Protein AF-A0A9X3YGI5-F1 (afdb_monomer)

Sequence (153 aa):
VKRVSVLDSQVTLQPFDQAPVTVTYVGLSLHTGISQQRLDARLTLPDGQPLAVSLRSRIRASQWQDAEVDAYLSLPQSDWAKWIPARWTQEWKLTQLKAGGEFWLSWAKGTVQSAAVRLNSPQVKGSYADRQPVHLENLALTAYLQRGDTGLK

Nearest PDB structures (foldseek):
  4alo-assembly1_B  TM=3.913E-01  e=5.705E+00  Homarus americanus
  3wir-assembly2_D  TM=2.806E-01  e=2.194E+00  Caldicellulosiruptor saccharolyticus DSM 8903
  7pge-assembly1_B  TM=1.726E-01  e=2.087E+00  Escherichia coli

Solvent-accessible surface area (backbone atoms only — not comparable to full-atom values): 7995 Å² total; per-residue (Å²): 121,51,74,51,74,48,65,80,31,72,49,75,48,70,53,89,99,50,77,71,45,55,37,36,58,32,29,40,39,40,38,42,50,96,38,40,40,36,42,39,38,35,33,25,43,81,87,69,44,61,36,40,38,40,37,39,35,40,47,40,88,94,47,52,66,63,27,32,37,41,40,40,39,42,44,41,79,39,68,48,34,86,73,54,56,62,83,80,45,63,58,42,48,56,79,37,31,34,32,24,33,40,38,40,38,33,33,37,80,73,39,77,40,31,38,37,39,39,40,41,22,64,37,38,32,33,22,55,68,92,48,77,68,47,78,47,65,68,46,72,48,76,50,70,39,38,55,51,100,92,44,81,80

Structure (mmCIF, N/CA/C/O backbone):
data_AF-A0A9X3YGI5-F1
#
_entry.id   AF-A0A9X3YGI5-F1
#
loop_
_atom_site.group_PDB
_atom_site.id
_atom_site.type_symbol
_atom_site.label_atom_id
_atom_site.label_alt_id
_atom_site.label_comp_id
_atom_site.label_asym_id
_atom_site.label_entity_id
_atom_site.label_seq_id
_atom_site.pdbx_PDB_ins_code
_atom_site.Cartn_x
_atom_site.Cartn_y
_atom_site.Cartn_z
_atom_site.occupancy
_atom_site.B_iso_or_equiv
_atom_site.auth_seq_id
_atom_site.auth_comp_id
_atom_site.auth_asym_id
_atom_site.auth_atom_id
_atom_site.pdbx_PDB_model_num
ATOM 1 N N . VAL A 1 1 ? 19.672 13.780 -13.819 1.00 72.50 1 VAL A N 1
ATOM 2 C CA . VAL A 1 1 ? 18.625 13.217 -12.930 1.00 72.50 1 VAL A CA 1
ATOM 3 C C . VAL A 1 1 ? 17.683 14.348 -12.577 1.00 72.50 1 VAL A C 1
ATOM 5 O O . VAL A 1 1 ? 18.176 15.397 -12.185 1.00 72.50 1 VAL A O 1
ATOM 8 N N . LYS A 1 2 ? 16.375 14.186 -12.782 1.00 91.81 2 LYS A N 1
ATOM 9 C CA . LYS A 1 2 ? 15.371 15.173 -12.355 1.00 91.81 2 LYS A CA 1
ATOM 10 C C . LYS A 1 2 ? 14.704 14.666 -11.080 1.00 91.81 2 LYS A C 1
ATOM 12 O O . LYS A 1 2 ? 14.548 13.456 -10.913 1.00 91.81 2 LYS A O 1
ATOM 17 N N . ARG A 1 3 ? 14.352 15.577 -10.178 1.00 94.50 3 ARG A N 1
ATOM 18 C CA . ARG A 1 3 ? 13.649 15.268 -8.933 1.00 94.50 3 ARG A CA 1
ATOM 19 C C . ARG A 1 3 ? 12.477 16.220 -8.785 1.00 94.50 3 ARG A C 1
ATOM 21 O O . ARG A 1 3 ? 12.649 17.419 -8.977 1.00 94.50 3 ARG A O 1
ATOM 28 N N . VAL A 1 4 ? 11.330 15.678 -8.408 1.00 95.31 4 VAL A N 1
ATOM 29 C CA . VAL A 1 4 ? 10.164 16.448 -7.980 1.00 95.31 4 VAL A CA 1
ATOM 30 C C . VAL A 1 4 ? 9.735 15.909 -6.626 1.00 95.31 4 VAL A C 1
ATOM 32 O O . VAL A 1 4 ? 9.661 14.693 -6.444 1.00 95.31 4 VAL A O 1
ATOM 35 N N . SER A 1 5 ? 9.484 16.810 -5.682 1.00 94.25 5 SER A N 1
ATOM 36 C CA . SER A 1 5 ? 9.031 16.456 -4.343 1.00 94.25 5 SER A CA 1
ATOM 37 C C . SER A 1 5 ? 7.822 17.296 -3.956 1.00 94.25 5 SER A C 1
ATOM 39 O O . SER A 1 5 ? 7.811 18.503 -4.185 1.00 94.25 5 SER A O 1
ATOM 41 N N . VAL A 1 6 ? 6.846 16.652 -3.330 1.00 94.25 6 VAL A N 1
ATOM 42 C CA . VAL A 1 6 ? 5.723 17.269 -2.623 1.00 94.25 6 VAL A CA 1
ATOM 43 C C . VAL A 1 6 ? 5.871 16.852 -1.166 1.00 94.25 6 VAL A C 1
ATOM 45 O O . VAL A 1 6 ? 6.039 15.666 -0.903 1.00 94.25 6 VAL A O 1
ATOM 48 N N . LEU A 1 7 ? 5.909 17.802 -0.236 1.00 94.81 7 LEU A N 1
ATOM 49 C CA . LEU A 1 7 ? 6.208 17.557 1.178 1.00 94.81 7 LEU A CA 1
ATOM 50 C C . LEU A 1 7 ? 5.179 18.265 2.057 1.00 94.81 7 LEU A C 1
ATOM 52 O O . LEU A 1 7 ? 4.499 19.178 1.584 1.00 94.81 7 LEU A O 1
ATOM 56 N N . ASP A 1 8 ? 5.063 17.812 3.307 1.00 91.69 8 ASP A N 1
ATOM 57 C CA . ASP A 1 8 ? 4.228 18.411 4.360 1.00 91.69 8 ASP A CA 1
ATOM 58 C C . ASP A 1 8 ? 2.800 18.728 3.908 1.00 91.69 8 ASP A C 1
ATOM 60 O O . ASP A 1 8 ? 2.174 19.703 4.319 1.00 91.69 8 ASP A O 1
ATOM 64 N N . SER A 1 9 ? 2.290 17.884 3.015 1.00 92.88 9 SER A N 1
ATOM 65 C CA . SER A 1 9 ? 0.996 18.081 2.389 1.00 92.88 9 SER A CA 1
ATOM 66 C C . SER A 1 9 ? -0.097 17.374 3.178 1.00 92.88 9 SER A C 1
ATOM 68 O O . SER A 1 9 ? 0.134 16.389 3.885 1.00 92.88 9 SER A O 1
ATOM 70 N N . GLN A 1 10 ? -1.315 17.877 3.032 1.00 94.88 10 GLN A N 1
ATOM 71 C CA . GLN A 1 10 ? -2.516 17.287 3.598 1.00 94.88 10 GLN A CA 1
ATOM 72 C C . GLN A 1 10 ? -3.473 16.957 2.459 1.00 94.88 10 GLN A C 1
ATOM 74 O O . GLN A 1 10 ? -3.696 17.779 1.571 1.00 94.88 10 GLN A O 1
ATOM 79 N N . VAL A 1 11 ? -4.035 15.751 2.484 1.00 92.62 11 VAL A N 1
ATOM 80 C CA . VAL A 1 11 ? -5.006 15.300 1.486 1.00 92.62 11 VAL A CA 1
ATOM 81 C C . VAL A 1 11 ? -6.240 14.795 2.214 1.00 92.62 11 VAL A C 1
ATOM 83 O O . VAL A 1 11 ? -6.144 13.930 3.083 1.00 92.62 11 VAL A O 1
ATOM 86 N N . THR A 1 12 ? -7.405 15.320 1.848 1.00 92.88 12 THR A N 1
ATOM 87 C CA . THR A 1 12 ? -8.695 14.822 2.330 1.00 92.88 12 THR A CA 1
ATOM 88 C C . THR A 1 12 ? -9.363 14.036 1.215 1.00 92.88 12 THR A C 1
ATOM 90 O O . THR A 1 1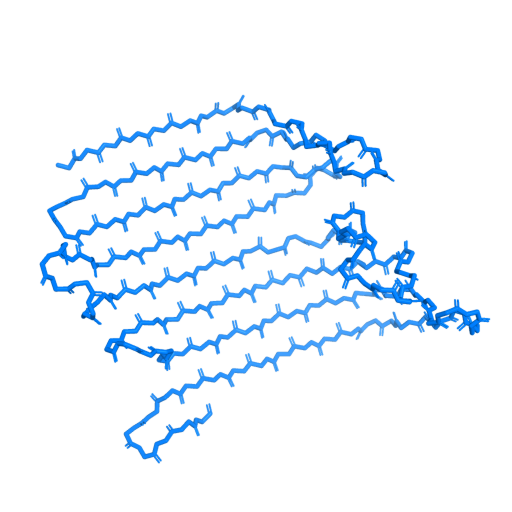2 ? -9.639 14.560 0.138 1.00 92.88 12 THR A O 1
ATOM 93 N N . LEU A 1 13 ? -9.599 12.758 1.478 1.00 87.81 13 LEU A N 1
ATOM 94 C CA . LEU A 1 13 ? -10.329 11.853 0.608 1.00 87.81 13 LEU A CA 1
ATOM 95 C C . LEU A 1 13 ? -11.785 11.833 1.065 1.00 87.81 13 LEU A C 1
ATOM 97 O O . LEU A 1 13 ? -12.052 11.637 2.247 1.00 87.81 13 LEU A O 1
ATOM 101 N N . GLN A 1 14 ? -12.726 12.011 0.141 1.00 88.69 14 GLN A N 1
ATOM 102 C CA . GLN A 1 14 ? -14.158 11.885 0.412 1.00 88.69 14 GLN A CA 1
ATOM 103 C C . GLN A 1 14 ? -14.713 10.716 -0.408 1.00 88.69 14 GLN A C 1
ATOM 105 O O . GLN A 1 14 ? -15.099 10.904 -1.564 1.00 88.69 14 GLN A O 1
ATOM 110 N N . PRO A 1 15 ? -14.703 9.488 0.138 1.00 81.19 15 PRO A N 1
ATOM 111 C CA . PRO A 1 15 ? -15.297 8.355 -0.547 1.00 81.19 15 PRO A CA 1
ATOM 112 C C . PRO A 1 15 ? -16.819 8.522 -0.624 1.00 81.19 15 PRO A C 1
ATOM 114 O O . PRO A 1 15 ? -17.445 9.102 0.263 1.00 81.19 15 PRO A O 1
ATOM 117 N N . PHE A 1 16 ? -17.417 7.995 -1.692 1.00 80.56 16 PHE A N 1
ATOM 118 C CA . PHE A 1 16 ? -18.869 7.993 -1.861 1.00 80.56 16 PHE A CA 1
ATOM 119 C C . PHE A 1 16 ? -19.549 7.267 -0.682 1.00 80.56 16 PHE A C 1
ATOM 121 O O . PHE A 1 16 ? -19.096 6.188 -0.286 1.00 80.56 16 PHE A O 1
ATOM 128 N N . ASP A 1 17 ? -20.599 7.880 -0.125 1.00 80.75 17 ASP A N 1
ATOM 129 C CA . ASP A 1 17 ? -21.355 7.430 1.058 1.00 80.75 17 ASP A CA 1
ATOM 130 C C . ASP A 1 17 ? -20.525 7.176 2.333 1.00 80.75 17 ASP A C 1
ATOM 132 O O . ASP A 1 17 ? -20.905 6.373 3.187 1.00 80.75 17 ASP A O 1
ATOM 136 N N . GLN A 1 18 ? -19.383 7.851 2.500 1.00 78.69 18 GLN A N 1
ATOM 137 C CA . GLN A 1 18 ? -18.531 7.710 3.687 1.00 78.69 18 GLN A CA 1
ATOM 138 C C . GLN A 1 18 ? -18.043 9.058 4.220 1.00 78.69 18 GLN A C 1
ATOM 140 O O . GLN A 1 18 ? -18.014 10.069 3.516 1.00 78.69 18 GLN A O 1
ATOM 145 N N . ALA A 1 19 ? -17.647 9.065 5.494 1.00 84.44 19 ALA A N 1
ATOM 146 C CA . ALA A 1 19 ? -17.048 10.235 6.119 1.00 84.44 19 ALA A CA 1
ATOM 147 C C . ALA A 1 19 ? -15.716 10.599 5.430 1.00 84.44 19 ALA A C 1
ATOM 149 O O . ALA A 1 19 ? -14.947 9.697 5.081 1.00 84.44 19 ALA A O 1
ATOM 150 N N . PRO A 1 20 ? -15.407 11.899 5.262 1.00 89.12 20 PRO A N 1
ATOM 151 C CA . PRO A 1 20 ? -14.108 12.322 4.765 1.00 89.12 20 PRO A CA 1
ATOM 152 C C . PRO A 1 20 ? -12.972 11.818 5.659 1.00 89.12 20 PRO A C 1
ATOM 154 O O . PRO A 1 20 ? -13.064 11.862 6.888 1.00 89.12 20 PRO A O 1
ATOM 157 N N . VAL A 1 21 ? -11.879 11.388 5.037 1.00 88.69 21 VAL A N 1
ATOM 158 C CA . VAL A 1 21 ? -10.674 10.918 5.717 1.00 88.69 21 VAL A CA 1
ATOM 159 C C . VAL A 1 21 ? -9.504 11.806 5.323 1.00 88.69 21 VAL A C 1
ATOM 161 O O . VAL A 1 21 ? -9.199 11.962 4.143 1.00 88.69 21 VAL A O 1
ATOM 164 N N . THR A 1 22 ? -8.837 12.385 6.316 1.00 91.94 22 THR A N 1
ATOM 165 C CA . THR A 1 22 ? -7.683 13.264 6.106 1.00 91.94 22 THR A CA 1
ATOM 166 C C . THR A 1 22 ? -6.391 12.526 6.421 1.00 91.94 22 THR A C 1
ATOM 168 O O . THR A 1 22 ? -6.201 12.072 7.545 1.00 91.94 22 THR A O 1
ATOM 171 N N . VAL A 1 23 ? -5.483 12.461 5.449 1.00 92.06 23 VAL A N 1
ATOM 172 C CA . VAL A 1 23 ? -4.084 12.071 5.662 1.00 92.06 23 VAL A CA 1
ATOM 173 C C . VAL A 1 23 ? -3.212 13.314 5.758 1.00 92.06 23 VAL A C 1
ATOM 175 O O . VAL A 1 23 ? -3.403 14.286 5.020 1.00 92.06 23 VAL A O 1
ATOM 178 N N . THR A 1 24 ? -2.253 13.285 6.673 1.00 93.31 24 THR A N 1
ATOM 179 C CA . THR A 1 24 ? -1.334 14.397 6.942 1.00 93.31 24 THR A CA 1
ATOM 180 C C . THR A 1 24 ? 0.103 13.976 6.677 1.00 93.31 24 THR A C 1
ATOM 182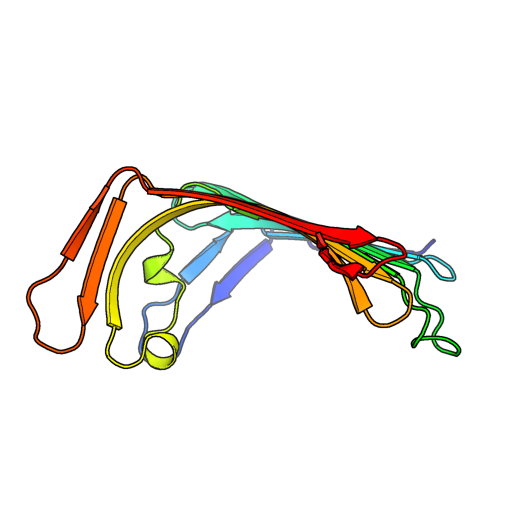 O O . THR A 1 24 ? 0.387 12.795 6.462 1.00 93.31 24 THR A O 1
ATOM 185 N N . TYR A 1 25 ? 1.014 14.952 6.657 1.00 93.19 25 TYR A N 1
ATOM 186 C CA . TYR A 1 25 ? 2.441 14.726 6.411 1.00 93.19 25 TYR A CA 1
ATOM 187 C C . TYR A 1 25 ? 2.699 13.907 5.139 1.00 93.19 25 TYR A C 1
ATOM 189 O O . TYR A 1 25 ? 3.600 13.069 5.084 1.00 93.19 25 TYR A O 1
ATOM 197 N N . VAL A 1 26 ? 1.877 14.139 4.110 1.00 93.56 26 VAL A N 1
ATOM 198 C CA . VAL A 1 26 ? 2.014 13.480 2.817 1.00 93.56 26 VAL A CA 1
ATOM 199 C C . 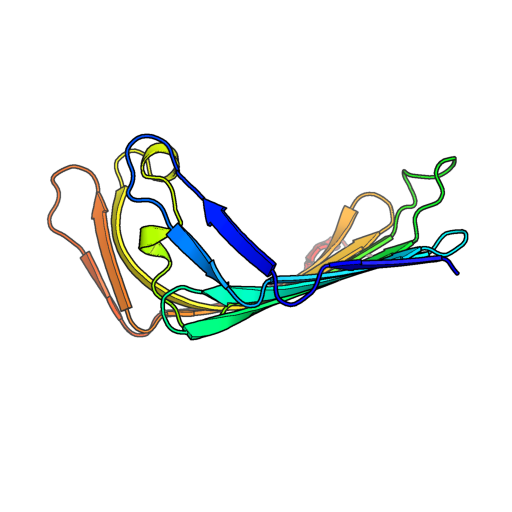VAL A 1 26 ? 3.290 13.998 2.169 1.00 93.56 26 VAL A C 1
ATOM 201 O O . VAL A 1 26 ? 3.404 15.170 1.808 1.00 93.56 26 VAL A O 1
ATOM 204 N N . GLY A 1 27 ? 4.255 13.098 2.038 1.00 95.75 27 GLY A N 1
ATOM 205 C CA . GLY A 1 27 ? 5.511 13.299 1.344 1.00 95.75 27 GLY A CA 1
ATOM 206 C C . GLY A 1 27 ? 5.603 12.354 0.155 1.00 95.75 27 GLY A C 1
ATOM 207 O O . GLY A 1 27 ? 5.520 11.141 0.322 1.00 95.75 27 GLY A O 1
ATOM 208 N N . LEU A 1 28 ? 5.817 12.892 -1.040 1.00 96.25 28 LEU A N 1
ATOM 209 C CA . LEU A 1 28 ? 6.041 12.141 -2.270 1.00 96.25 28 LEU A CA 1
ATOM 210 C C . LEU A 1 28 ? 7.300 12.676 -2.948 1.00 96.25 28 LEU A C 1
ATOM 212 O O . LEU A 1 28 ? 7.407 13.868 -3.218 1.00 96.25 28 LEU A O 1
ATOM 216 N N . SER A 1 29 ? 8.268 11.809 -3.226 1.00 97.00 29 SER A N 1
ATOM 217 C CA . SER A 1 29 ? 9.483 12.142 -3.976 1.00 97.00 29 SER A CA 1
ATOM 218 C C . SER A 1 29 ? 9.591 11.243 -5.199 1.00 97.00 29 SER A C 1
ATOM 220 O O . SER A 1 29 ? 9.691 10.026 -5.065 1.00 97.00 29 SER A O 1
ATOM 222 N N . LEU A 1 30 ? 9.618 11.848 -6.385 1.00 96.31 30 LEU A N 1
ATOM 223 C CA . LEU A 1 30 ? 9.870 11.170 -7.649 1.00 96.31 30 LEU A CA 1
ATOM 224 C C . LEU A 1 30 ? 11.248 11.571 -8.183 1.00 96.31 30 LEU A C 1
ATOM 226 O O . LEU A 1 30 ? 11.520 12.745 -8.440 1.00 96.31 30 LEU A O 1
ATOM 230 N N . HIS A 1 31 ? 12.111 10.583 -8.378 1.00 95.88 31 HIS A N 1
ATOM 231 C CA . HIS A 1 31 ? 13.413 10.725 -9.016 1.00 95.88 31 HIS A CA 1
ATOM 232 C C . HIS A 1 31 ? 13.387 10.041 -10.376 1.00 95.88 31 HIS A C 1
ATOM 234 O O . HIS A 1 31 ? 13.124 8.843 -10.455 1.00 95.88 31 HIS A O 1
ATOM 240 N N . THR A 1 32 ? 13.711 10.785 -11.432 1.00 92.56 32 THR A N 1
ATOM 241 C CA . THR A 1 32 ? 13.682 10.292 -12.811 1.00 92.56 32 THR A CA 1
ATOM 242 C C . THR A 1 32 ? 15.076 10.394 -13.447 1.00 92.56 32 THR A C 1
ATOM 244 O O . THR A 1 32 ? 15.655 11.485 -13.567 1.00 92.56 32 THR A O 1
ATOM 247 N N . GLY A 1 33 ? 15.634 9.260 -13.856 1.00 90.00 33 GLY A N 1
ATOM 248 C CA . GLY A 1 33 ? 16.829 9.126 -14.690 1.00 90.00 33 GLY A CA 1
ATOM 249 C C . GLY A 1 33 ? 16.477 8.786 -16.143 1.00 90.00 33 GLY A C 1
ATOM 250 O O . GLY A 1 33 ? 15.320 8.860 -16.537 1.00 90.00 33 GLY A O 1
ATOM 251 N N . ILE A 1 34 ? 17.476 8.400 -16.945 1.00 86.62 34 ILE A N 1
ATOM 252 C CA . ILE A 1 34 ? 17.283 8.041 -18.369 1.00 86.62 34 ILE A CA 1
ATOM 253 C C . ILE A 1 34 ? 16.360 6.822 -18.525 1.00 86.62 34 ILE A C 1
ATOM 255 O O . ILE A 1 34 ? 15.523 6.784 -19.417 1.00 86.62 34 ILE A O 1
ATOM 259 N N . SER A 1 35 ? 16.514 5.827 -17.655 1.00 89.12 35 SER A N 1
ATOM 260 C CA . SER A 1 35 ? 15.716 4.595 -17.665 1.00 89.12 35 SER A CA 1
ATOM 261 C C . SER A 1 35 ? 15.265 4.166 -16.275 1.00 89.12 35 SER A C 1
AT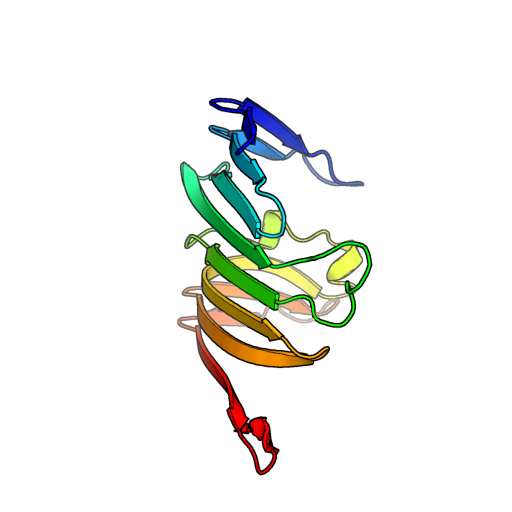OM 263 O O . SER A 1 35 ? 14.582 3.163 -16.147 1.00 89.12 35 SER A O 1
ATOM 265 N N . GLN A 1 36 ? 15.667 4.885 -15.227 1.00 93.50 36 GLN A N 1
ATOM 266 C CA . GLN A 1 36 ? 15.393 4.522 -13.841 1.00 93.50 36 GLN A CA 1
ATOM 267 C C . GLN A 1 36 ? 14.439 5.534 -13.227 1.00 93.50 36 GLN A C 1
ATOM 269 O O . GLN A 1 36 ? 14.644 6.737 -13.372 1.00 93.50 36 GLN A O 1
ATOM 274 N N . GLN A 1 37 ? 13.430 5.047 -12.523 1.00 94.75 37 GLN A N 1
ATOM 275 C CA . GLN A 1 37 ? 12.488 5.863 -11.775 1.00 94.75 37 GLN A CA 1
ATOM 276 C C . GLN A 1 37 ? 12.479 5.374 -10.328 1.00 94.75 37 GLN A C 1
ATOM 278 O O . GLN A 1 37 ? 12.526 4.170 -10.068 1.00 94.75 37 GLN A O 1
ATOM 283 N N . ARG A 1 38 ? 12.397 6.296 -9.375 1.00 96.62 38 ARG A N 1
ATOM 284 C CA . ARG A 1 38 ? 12.156 5.968 -7.972 1.00 96.62 38 ARG A CA 1
ATOM 285 C C . ARG A 1 38 ? 11.076 6.876 -7.427 1.00 96.62 38 ARG A C 1
ATOM 287 O O . ARG A 1 38 ? 11.247 8.090 -7.439 1.00 96.62 38 ARG A O 1
ATOM 294 N N . LEU A 1 39 ? 10.005 6.271 -6.942 1.00 97.50 39 LEU A N 1
ATOM 295 C CA . LEU A 1 39 ? 8.922 6.937 -6.248 1.00 97.50 39 LEU A CA 1
ATOM 296 C C . LEU A 1 39 ? 8.949 6.488 -4.790 1.00 97.50 39 LEU A C 1
ATOM 298 O O . LEU A 1 39 ? 8.806 5.304 -4.502 1.00 97.50 39 LEU A O 1
ATOM 302 N N . ASP A 1 40 ? 9.133 7.432 -3.882 1.00 97.88 40 ASP A N 1
ATOM 303 C CA . ASP A 1 40 ? 8.961 7.210 -2.451 1.00 97.88 40 ASP A CA 1
ATOM 304 C C . ASP A 1 40 ? 7.756 8.015 -1.984 1.00 97.88 40 ASP A C 1
ATOM 306 O O . ASP A 1 40 ? 7.680 9.214 -2.258 1.00 97.88 40 ASP A O 1
ATOM 310 N N . ALA A 1 41 ? 6.836 7.369 -1.275 1.00 97.50 41 ALA A N 1
ATOM 311 C CA . ALA A 1 41 ? 5.711 8.032 -0.635 1.00 97.50 41 ALA A CA 1
ATOM 312 C C . ALA A 1 41 ? 5.675 7.690 0.854 1.00 97.50 41 ALA A C 1
ATOM 314 O O . ALA A 1 41 ? 5.918 6.551 1.256 1.00 97.50 41 ALA A O 1
ATOM 315 N N . ARG A 1 42 ? 5.381 8.686 1.680 1.00 96.75 42 ARG A N 1
ATOM 316 C CA . ARG A 1 42 ? 5.132 8.543 3.110 1.00 96.75 42 ARG A CA 1
ATOM 317 C C . ARG A 1 42 ? 3.944 9.404 3.476 1.00 96.75 42 ARG A C 1
ATOM 319 O O . ARG A 1 42 ? 3.790 10.494 2.936 1.00 96.75 42 ARG A O 1
ATOM 326 N N . LEU A 1 43 ? 3.105 8.908 4.363 1.00 95.50 43 LEU A N 1
ATOM 327 C CA . LEU A 1 43 ? 1.970 9.655 4.881 1.00 95.50 43 LEU A CA 1
ATOM 328 C C . LEU A 1 43 ? 1.664 9.199 6.297 1.00 95.50 43 LEU A C 1
ATOM 330 O O . LEU A 1 43 ? 2.029 8.089 6.688 1.00 95.50 43 LEU A O 1
ATOM 334 N N . THR A 1 44 ? 0.959 10.043 7.032 1.00 95.00 44 THR A N 1
ATOM 335 C CA . THR A 1 44 ? 0.430 9.724 8.350 1.00 95.00 44 THR A CA 1
ATOM 336 C C . THR A 1 44 ? -1.078 9.538 8.246 1.00 95.00 44 THR A C 1
ATOM 338 O O . THR A 1 44 ? -1.801 10.389 7.718 1.00 95.00 44 THR A O 1
ATOM 341 N N . LEU A 1 45 ? -1.549 8.391 8.727 1.00 93.69 45 LEU A N 1
ATOM 342 C CA . LEU A 1 45 ? -2.967 8.062 8.821 1.00 93.69 45 LEU A CA 1
ATOM 343 C C . LEU A 1 45 ? -3.639 8.908 9.936 1.00 93.69 45 LEU A C 1
ATOM 345 O O . LEU A 1 45 ? -2.944 9.441 10.801 1.00 93.69 45 LEU A O 1
ATOM 349 N N . PRO A 1 46 ? -4.981 9.036 9.977 1.00 90.75 46 PRO A N 1
ATOM 350 C CA . PRO A 1 46 ? -5.701 9.805 10.995 1.00 90.75 46 PRO A CA 1
ATOM 351 C C . PRO A 1 46 ? -5.465 9.326 12.430 1.00 90.75 46 PRO A C 1
ATOM 353 O O . PRO A 1 46 ? -5.700 10.078 13.369 1.00 90.75 46 PRO A O 1
ATOM 356 N N . ASP A 1 47 ? -5.032 8.077 12.612 1.00 92.00 47 ASP A N 1
ATOM 357 C CA . ASP A 1 47 ? -4.646 7.514 13.909 1.00 92.00 47 ASP A CA 1
ATOM 358 C C . ASP A 1 47 ? -3.193 7.848 14.307 1.00 92.00 47 ASP A C 1
ATOM 360 O O . ASP A 1 47 ? -2.715 7.384 15.340 1.00 92.00 47 ASP A O 1
ATOM 364 N N . GLY A 1 48 ? -2.493 8.657 13.506 1.00 93.06 48 GLY A N 1
ATOM 365 C CA . GLY A 1 48 ? -1.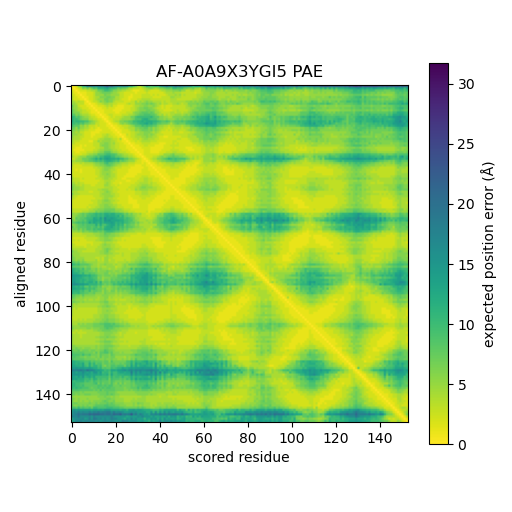114 9.083 13.734 1.00 93.06 48 GLY A CA 1
ATOM 366 C C . GLY A 1 48 ? -0.060 8.091 13.244 1.00 93.06 48 GLY A C 1
ATOM 367 O O . GLY A 1 48 ? 1.133 8.363 13.380 1.00 93.06 48 GLY A O 1
ATOM 368 N N . GLN A 1 49 ? -0.463 6.957 12.668 1.00 94.94 49 GLN A N 1
ATOM 369 C CA . GLN A 1 49 ? 0.473 5.917 12.263 1.00 94.94 49 GLN A CA 1
ATOM 370 C C . GLN A 1 49 ? 1.091 6.182 10.877 1.00 94.94 49 GLN A C 1
ATOM 372 O O . GLN A 1 49 ? 0.385 6.614 9.958 1.00 94.94 49 GLN A O 1
ATOM 377 N N . PRO A 1 50 ? 2.394 5.900 10.684 1.00 95.31 50 PRO A N 1
ATOM 378 C CA . PRO A 1 50 ? 3.071 6.144 9.417 1.00 95.31 50 PRO A CA 1
ATOM 379 C C . PRO A 1 50 ? 2.865 4.995 8.423 1.00 95.31 50 PRO A C 1
ATOM 381 O O . PRO A 1 50 ? 3.099 3.831 8.739 1.00 95.31 50 PRO A O 1
ATOM 384 N N . LEU A 1 51 ? 2.518 5.336 7.186 1.00 96.06 51 LEU A N 1
ATOM 385 C CA . LEU A 1 51 ? 2.513 4.442 6.028 1.00 96.06 51 LEU A CA 1
ATOM 386 C C . LEU A 1 51 ? 3.659 4.830 5.098 1.00 96.06 51 LEU A C 1
ATOM 388 O O . LEU A 1 51 ? 3.875 6.017 4.835 1.00 96.06 51 LEU A O 1
ATOM 392 N N . ALA A 1 52 ? 4.381 3.840 4.569 1.00 97.94 52 ALA A N 1
ATOM 393 C CA . ALA A 1 52 ? 5.452 4.079 3.606 1.00 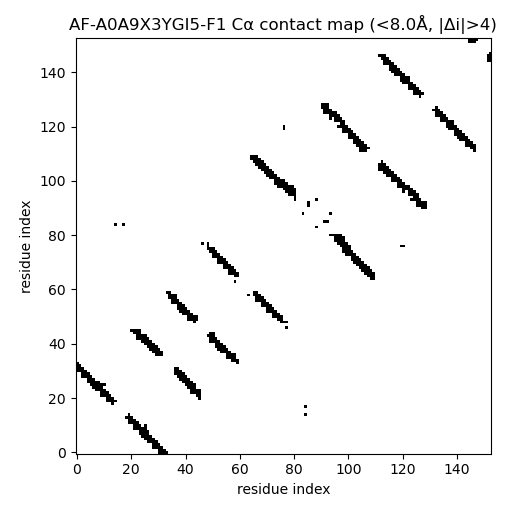97.94 52 ALA A CA 1
ATOM 394 C C . ALA A 1 52 ? 5.353 3.175 2.373 1.00 97.94 52 ALA A C 1
ATOM 396 O O . ALA A 1 52 ? 5.108 1.977 2.478 1.00 97.94 52 ALA A O 1
ATOM 397 N N . VAL A 1 53 ? 5.624 3.756 1.207 1.00 98.12 53 VAL A N 1
ATOM 398 C CA . VAL A 1 53 ? 5.727 3.078 -0.087 1.00 98.12 53 VAL A CA 1
ATOM 399 C C . VAL A 1 53 ? 7.074 3.429 -0.705 1.00 98.12 53 VAL A C 1
ATOM 401 O O . VAL A 1 53 ? 7.485 4.591 -0.706 1.00 98.12 53 VAL A O 1
ATOM 404 N N . SER A 1 54 ? 7.751 2.440 -1.278 1.00 98.25 54 SER A N 1
ATOM 405 C CA . SER A 1 54 ? 8.918 2.653 -2.129 1.00 98.25 54 SER A CA 1
ATOM 406 C C . SER A 1 54 ? 8.764 1.837 -3.400 1.00 98.25 54 SER A C 1
ATOM 408 O O . SER A 1 54 ? 8.590 0.626 -3.350 1.00 98.25 54 SER A O 1
ATOM 410 N N . LEU A 1 55 ? 8.842 2.505 -4.541 1.00 97.94 55 LEU A N 1
ATOM 411 C CA . LEU A 1 55 ? 8.772 1.900 -5.858 1.00 97.94 55 LEU A CA 1
ATOM 412 C C . LEU A 1 55 ? 10.040 2.276 -6.614 1.00 97.94 55 LEU A C 1
ATOM 414 O O . LEU A 1 55 ? 10.336 3.454 -6.820 1.00 97.94 55 LEU A O 1
ATOM 418 N N . ARG A 1 56 ? 10.805 1.277 -7.032 1.00 97.62 56 ARG A N 1
ATOM 419 C CA . ARG A 1 56 ? 11.934 1.437 -7.945 1.00 97.62 56 ARG A CA 1
ATOM 420 C C . ARG A 1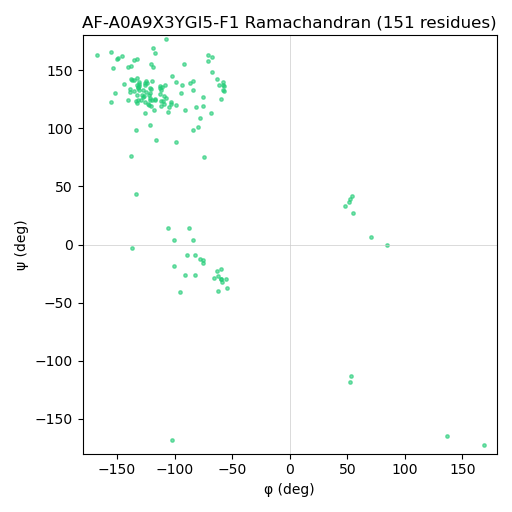 56 ? 11.548 0.778 -9.250 1.00 97.62 56 ARG A C 1
ATOM 422 O O . ARG A 1 56 ? 11.007 -0.318 -9.247 1.00 97.62 56 ARG A O 1
ATOM 429 N N . SER A 1 57 ? 11.824 1.432 -10.363 1.00 95.56 57 SER A N 1
ATOM 430 C CA . SER A 1 57 ? 11.623 0.806 -11.660 1.00 95.56 57 SER A CA 1
ATOM 431 C C . SER A 1 57 ? 12.732 1.146 -12.633 1.00 95.56 57 SER A C 1
ATOM 433 O O . SER A 1 57 ? 13.383 2.193 -12.540 1.00 95.56 57 SER A O 1
ATOM 435 N N . ARG A 1 58 ? 12.942 0.236 -13.577 1.00 95.12 58 ARG A N 1
ATOM 436 C CA . ARG A 1 58 ? 13.790 0.422 -14.742 1.00 95.12 58 ARG A CA 1
ATOM 437 C C . ARG A 1 58 ? 12.926 0.213 -15.977 1.00 95.12 58 ARG A C 1
ATOM 439 O O . ARG A 1 58 ? 12.585 -0.912 -16.315 1.00 95.12 58 ARG A O 1
ATOM 446 N N . ILE A 1 59 ? 12.543 1.308 -16.625 1.00 91.06 59 ILE A N 1
ATOM 447 C CA . ILE A 1 59 ? 11.615 1.316 -17.757 1.00 91.06 59 ILE A CA 1
ATOM 448 C C . ILE A 1 59 ? 12.208 2.182 -18.861 1.00 91.06 59 ILE A C 1
ATOM 450 O O . ILE A 1 59 ? 12.580 3.336 -18.639 1.00 91.06 59 ILE A O 1
ATOM 454 N N . ARG A 1 60 ? 12.279 1.630 -20.072 1.00 88.69 60 ARG A N 1
ATOM 455 C CA . ARG A 1 60 ? 12.562 2.384 -21.298 1.00 88.69 60 ARG A CA 1
ATOM 456 C C . ARG A 1 60 ? 11.278 2.435 -22.107 1.00 88.69 60 ARG A C 1
ATOM 458 O O . ARG A 1 60 ? 10.701 1.388 -22.369 1.00 88.69 60 ARG A O 1
ATOM 465 N N . ALA A 1 61 ? 10.841 3.622 -22.522 1.00 84.06 61 ALA A N 1
ATOM 466 C CA . ALA A 1 61 ? 9.563 3.783 -23.223 1.00 84.06 61 ALA A CA 1
ATOM 467 C C . ALA A 1 61 ? 9.441 2.886 -24.474 1.00 84.06 61 ALA A C 1
ATOM 469 O O . ALA A 1 61 ? 8.386 2.313 -24.720 1.00 84.06 61 ALA A O 1
ATOM 470 N N . SER A 1 62 ? 10.537 2.704 -25.220 1.00 87.50 62 SER A N 1
ATOM 471 C CA . SER A 1 62 ? 10.594 1.836 -26.404 1.00 87.50 62 SER A CA 1
ATOM 472 C C . SER A 1 62 ? 10.634 0.331 -26.100 1.00 87.50 62 SER A C 1
ATOM 474 O O . SER A 1 62 ? 10.396 -0.464 -27.000 1.00 87.50 62 SER A O 1
ATOM 476 N N . GLN A 1 63 ? 10.936 -0.067 -24.861 1.00 88.50 63 GLN A N 1
ATOM 477 C CA . GLN A 1 63 ? 11.087 -1.459 -24.409 1.00 88.50 63 GLN A CA 1
ATOM 478 C C . GLN A 1 63 ? 10.333 -1.665 -23.088 1.00 88.50 63 GLN A C 1
ATOM 480 O O . GLN A 1 63 ? 10.847 -2.243 -22.134 1.00 88.50 63 GLN A O 1
ATOM 485 N N . TRP A 1 64 ? 9.113 -1.132 -22.993 1.00 86.25 64 TRP A N 1
ATOM 486 C CA . TRP A 1 64 ? 8.334 -1.162 -21.750 1.00 86.25 64 TRP A CA 1
ATOM 487 C C . TRP A 1 64 ? 7.986 -2.590 -21.299 1.00 86.25 64 TRP A C 1
ATOM 489 O O . TRP A 1 64 ? 7.747 -2.815 -20.119 1.00 86.25 64 TRP A O 1
ATOM 499 N N . GLN A 1 65 ? 7.985 -3.554 -22.222 1.00 86.81 65 GLN A N 1
ATOM 500 C CA . GLN A 1 65 ? 7.754 -4.975 -21.942 1.00 86.81 65 GLN A CA 1
ATOM 501 C C . GLN A 1 65 ? 8.878 -5.585 -21.087 1.00 86.81 65 GLN A C 1
ATOM 503 O O . GLN A 1 65 ? 8.624 -6.474 -20.274 1.00 86.81 65 GLN A O 1
ATOM 508 N N . ASP A 1 66 ? 10.092 -5.042 -21.207 1.00 89.81 66 ASP A N 1
ATOM 509 C CA . ASP A 1 66 ? 11.268 -5.424 -20.418 1.00 89.81 66 ASP A CA 1
ATOM 510 C C . ASP A 1 66 ? 11.361 -4.636 -19.102 1.00 89.81 66 ASP A C 1
ATOM 512 O O . ASP A 1 66 ? 12.411 -4.608 -18.459 1.00 89.81 66 ASP A O 1
ATOM 516 N N . ALA A 1 67 ? 10.280 -3.955 -18.704 1.00 92.94 67 ALA A N 1
ATOM 517 C CA . ALA A 1 67 ? 10.239 -3.187 -17.472 1.00 92.94 67 ALA A CA 1
ATOM 518 C C . ALA A 1 67 ? 10.541 -4.063 -16.254 1.00 92.94 67 ALA A C 1
ATOM 520 O O . ALA A 1 67 ? 10.007 -5.164 -16.086 1.00 92.94 67 ALA A O 1
ATOM 521 N N . GLU A 1 68 ? 11.356 -3.504 -15.369 1.00 96.69 68 GLU A N 1
ATOM 522 C CA . GLU A 1 68 ? 11.629 -4.060 -14.053 1.00 96.69 68 GLU A CA 1
ATOM 523 C C . GLU A 1 68 ? 11.039 -3.133 -12.999 1.00 96.69 68 GLU A C 1
ATOM 525 O O . GLU A 1 68 ? 11.165 -1.907 -13.102 1.00 96.69 68 GLU A O 1
ATOM 530 N N . VAL A 1 69 ? 10.393 -3.707 -11.993 1.00 97.19 69 VAL A N 1
ATOM 531 C CA . VAL A 1 69 ? 9.757 -2.979 -10.901 1.00 97.19 69 VAL A CA 1
ATOM 532 C C . VAL A 1 69 ? 9.998 -3.724 -9.598 1.00 97.19 69 VAL A C 1
ATOM 534 O O . VAL A 1 69 ? 9.597 -4.875 -9.464 1.00 97.19 69 VAL A O 1
ATOM 537 N N . ASP A 1 70 ? 10.575 -3.033 -8.622 1.00 98.19 70 ASP A N 1
ATOM 538 C CA . ASP A 1 70 ? 10.630 -3.472 -7.234 1.00 98.19 70 ASP A CA 1
ATOM 539 C C . ASP A 1 70 ? 9.755 -2.544 -6.392 1.00 98.19 70 ASP A C 1
ATOM 541 O O . ASP A 1 70 ? 9.948 -1.323 -6.383 1.00 98.19 70 ASP A O 1
ATOM 545 N N . ALA A 1 71 ? 8.793 -3.115 -5.676 1.00 98.44 71 ALA A N 1
ATOM 546 C CA . ALA A 1 71 ? 7.895 -2.389 -4.793 1.00 98.44 71 ALA A CA 1
ATOM 547 C C . ALA A 1 71 ? 8.031 -2.886 -3.354 1.00 98.44 71 ALA A C 1
ATOM 549 O O . ALA A 1 71 ? 8.141 -4.084 -3.095 1.00 98.44 71 ALA A O 1
ATOM 550 N N . TYR A 1 72 ? 7.983 -1.944 -2.422 1.00 98.50 72 TYR A N 1
ATOM 551 C CA . TYR A 1 72 ? 7.894 -2.182 -0.993 1.00 98.50 72 TYR A CA 1
ATOM 552 C C . TYR A 1 72 ? 6.782 -1.321 -0.405 1.00 98.50 72 TYR A C 1
ATOM 554 O O . TYR A 1 72 ? 6.669 -0.134 -0.724 1.00 98.50 72 TYR A O 1
ATOM 562 N N . LEU A 1 73 ? 5.986 -1.917 0.472 1.00 98.25 73 LEU A N 1
ATOM 563 C CA . LEU A 1 73 ? 4.909 -1.264 1.197 1.00 98.25 73 LEU A CA 1
ATOM 564 C C . LEU A 1 73 ? 4.996 -1.666 2.669 1.00 98.25 73 LEU A C 1
ATOM 566 O O . LEU A 1 73 ? 4.963 -2.850 2.995 1.00 98.25 73 LEU A O 1
ATOM 570 N N . SER A 1 74 ? 5.088 -0.666 3.541 1.00 97.94 74 SER A N 1
ATOM 571 C CA . SER A 1 74 ? 5.011 -0.809 4.991 1.00 97.94 74 SER A CA 1
ATOM 572 C C . SER A 1 74 ? 3.653 -0.300 5.458 1.00 97.94 74 SER A C 1
ATOM 574 O O . SER A 1 74 ? 3.332 0.886 5.310 1.00 97.94 74 SER A O 1
ATOM 576 N N . LEU A 1 75 ? 2.846 -1.222 5.974 1.00 96.12 75 LEU A N 1
ATOM 577 C CA . LEU A 1 75 ? 1.523 -0.970 6.521 1.00 96.12 75 LEU A CA 1
ATOM 578 C C . LEU A 1 75 ? 1.626 -0.879 8.045 1.00 96.12 75 LEU A C 1
ATOM 580 O O . LEU A 1 75 ? 2.011 -1.864 8.685 1.00 96.12 75 LEU A O 1
ATOM 584 N N . PRO A 1 76 ? 1.256 0.254 8.655 1.00 95.94 76 PRO A N 1
ATOM 585 C CA . PRO A 1 76 ? 1.194 0.337 10.103 1.00 95.94 76 PRO A CA 1
ATOM 586 C C . PRO A 1 76 ? 0.076 -0.535 10.666 1.00 95.94 76 PRO A C 1
ATOM 588 O O . PRO A 1 76 ? -0.873 -0.887 9.964 1.00 95.94 76 PRO A O 1
ATOM 591 N N . GLN A 1 77 ? 0.172 -0.834 11.962 1.00 93.50 77 GLN A N 1
ATOM 592 C CA . GLN A 1 77 ? -0.869 -1.532 12.710 1.00 93.50 77 GLN A CA 1
ATOM 593 C C . GLN A 1 77 ? -2.053 -0.600 13.003 1.00 93.50 77 GLN A C 1
ATOM 595 O O . GLN A 1 77 ? -2.248 -0.132 14.125 1.00 93.50 77 GLN A O 1
ATOM 600 N N . SER A 1 78 ? -2.839 -0.349 11.965 1.00 94.88 78 SER A N 1
ATOM 601 C CA . SER A 1 78 ? -3.961 0.587 11.944 1.00 94.88 78 SER A CA 1
ATOM 602 C C . SER A 1 78 ? -5.279 -0.134 11.690 1.00 94.88 78 SER A C 1
ATOM 604 O O . SER A 1 78 ? -5.305 -1.297 11.287 1.00 94.88 78 SER A O 1
ATOM 606 N N . ASP A 1 79 ? -6.395 0.546 11.958 1.00 93.19 79 ASP A N 1
ATOM 607 C CA . ASP A 1 79 ? -7.723 0.020 11.635 1.00 93.19 79 ASP A CA 1
ATOM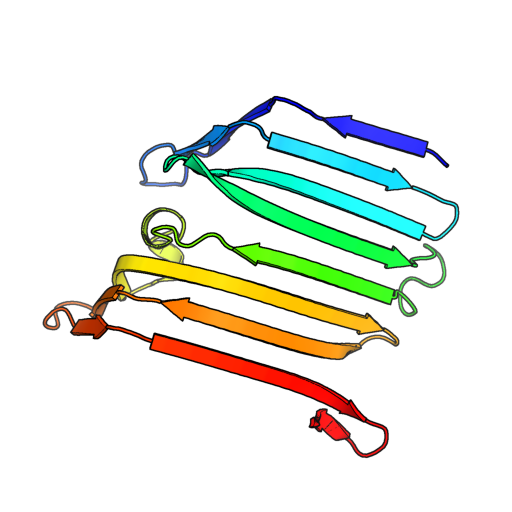 608 C C . ASP A 1 79 ? -8.083 0.313 10.172 1.00 93.19 79 ASP A C 1
ATOM 610 O O . ASP A 1 79 ? -8.520 1.411 9.817 1.00 93.19 79 ASP A O 1
ATOM 614 N N . TRP A 1 80 ? -7.892 -0.691 9.320 1.00 91.25 80 TRP A N 1
ATOM 615 C CA . TRP A 1 80 ? -8.085 -0.601 7.874 1.00 91.25 80 TRP A CA 1
ATOM 616 C C . TRP A 1 80 ? -9.546 -0.662 7.441 1.00 91.25 80 TRP A C 1
ATOM 618 O O . TRP A 1 80 ? -9.848 -0.308 6.304 1.00 91.25 80 TRP A O 1
ATOM 628 N N . ALA A 1 81 ? -10.471 -1.043 8.329 1.00 88.38 81 ALA A N 1
ATOM 629 C CA . ALA A 1 81 ? -11.889 -1.159 7.983 1.00 88.38 81 ALA A CA 1
ATOM 630 C C . ALA A 1 81 ? -12.470 0.173 7.476 1.00 88.38 81 ALA A C 1
ATOM 632 O O . ALA A 1 81 ? -13.306 0.185 6.581 1.00 88.38 81 ALA A O 1
ATOM 633 N N . LYS A 1 82 ? -11.961 1.301 7.989 1.00 82.50 82 LYS A N 1
ATOM 634 C CA . LYS A 1 82 ? -12.394 2.661 7.624 1.00 82.50 82 LYS A CA 1
ATOM 635 C C . LYS A 1 82 ? -11.893 3.132 6.257 1.00 82.50 82 LYS A C 1
ATOM 637 O O . LYS A 1 82 ? -12.351 4.155 5.762 1.00 82.50 82 LYS A O 1
ATOM 642 N N . TRP A 1 83 ? -10.927 2.424 5.681 1.00 83.69 83 TRP A N 1
ATOM 643 C CA . TRP A 1 83 ? -10.293 2.782 4.411 1.00 83.69 83 TRP A CA 1
ATOM 644 C C . TRP A 1 83 ? -10.827 1.982 3.234 1.00 83.69 83 TRP A C 1
ATOM 646 O O . TRP A 1 83 ? -10.618 2.371 2.087 1.00 83.69 83 TRP A O 1
ATOM 656 N N . ILE A 1 84 ? -11.480 0.854 3.509 1.00 83.69 84 ILE A N 1
ATOM 657 C CA . ILE A 1 84 ? -12.015 -0.034 2.488 1.00 83.69 84 ILE A CA 1
ATOM 658 C C . ILE A 1 84 ? -13.455 0.396 2.210 1.00 83.69 84 ILE A C 1
ATOM 660 O O . ILE A 1 84 ? -14.303 0.281 3.095 1.00 83.69 84 ILE A O 1
ATOM 664 N N . PRO A 1 85 ? -13.775 0.862 0.990 1.00 81.38 85 PRO A N 1
ATOM 665 C CA . PRO A 1 85 ? -15.140 1.236 0.672 1.00 81.38 85 PRO A CA 1
ATOM 666 C C . PRO A 1 85 ? -16.088 0.043 0.803 1.00 81.38 85 PRO A C 1
ATOM 668 O O . PRO A 1 85 ? -15.793 -1.032 0.284 1.00 81.38 85 PRO A O 1
ATOM 671 N N . ALA A 1 86 ? -17.272 0.251 1.386 1.00 78.06 86 ALA A N 1
ATOM 672 C CA . ALA A 1 86 ? -18.279 -0.808 1.545 1.00 78.06 86 ALA A CA 1
ATOM 673 C C . ALA A 1 86 ? -18.653 -1.486 0.210 1.00 78.06 86 ALA A C 1
ATOM 675 O O . ALA A 1 86 ? -18.946 -2.677 0.146 1.00 78.06 86 ALA A O 1
ATOM 676 N N . ARG A 1 87 ? -18.560 -0.746 -0.903 1.00 80.31 87 ARG A N 1
ATOM 677 C CA . ARG A 1 87 ? -18.774 -1.289 -2.251 1.00 80.31 87 ARG A CA 1
ATOM 678 C C . ARG A 1 87 ? -17.801 -2.420 -2.610 1.00 80.31 87 ARG A C 1
ATOM 680 O O . ARG A 1 87 ? -18.151 -3.277 -3.413 1.00 80.31 87 ARG A O 1
ATOM 687 N N . TRP A 1 88 ? -16.588 -2.412 -2.061 1.00 83.44 88 TRP A N 1
ATOM 688 C CA . TRP A 1 88 ? -15.576 -3.438 -2.329 1.00 83.44 88 TRP A CA 1
ATOM 689 C C . TRP A 1 88 ? -15.789 -4.688 -1.479 1.00 83.44 88 TRP A C 1
ATOM 691 O O . TRP A 1 88 ? -15.399 -5.775 -1.890 1.00 83.44 88 TRP A O 1
ATOM 701 N N . THR A 1 89 ? -16.423 -4.545 -0.316 1.00 82.44 89 THR A N 1
ATOM 702 C CA . THR A 1 89 ? -16.675 -5.655 0.607 1.00 82.44 89 THR A CA 1
ATOM 703 C C . THR A 1 89 ? -18.006 -6.361 0.331 1.00 82.44 89 THR A C 1
ATOM 705 O O . THR A 1 89 ? -18.232 -7.443 0.865 1.00 82.44 89 THR A O 1
ATOM 708 N N . GLN A 1 90 ? -18.856 -5.822 -0.553 1.00 84.44 90 GLN A N 1
ATOM 709 C CA . GLN A 1 90 ? -20.161 -6.394 -0.914 1.00 84.44 90 GLN A CA 1
ATOM 710 C C . GLN A 1 90 ? -21.018 -6.663 0.339 1.00 84.44 90 GLN A C 1
ATOM 712 O O . GLN A 1 90 ? -21.414 -5.724 1.021 1.00 84.44 90 GLN A O 1
ATOM 717 N N . GLU A 1 91 ? -21.299 -7.930 0.659 1.00 86.00 91 GLU A N 1
ATOM 718 C CA . GLU A 1 91 ? -22.071 -8.333 1.843 1.00 86.00 91 GLU A CA 1
ATOM 719 C C . GLU A 1 91 ? -21.234 -8.394 3.133 1.00 86.00 91 GLU A C 1
ATOM 721 O O . GLU A 1 91 ? -21.791 -8.550 4.223 1.00 86.00 91 GLU A O 1
ATOM 726 N N . TRP A 1 92 ? -19.905 -8.272 3.044 1.00 87.19 92 TRP A N 1
ATOM 727 C CA . TRP A 1 92 ? -19.041 -8.208 4.217 1.00 87.19 92 TRP A CA 1
ATOM 728 C C . TRP A 1 92 ? -19.139 -6.839 4.886 1.00 87.19 92 TRP A C 1
ATOM 730 O O . TRP A 1 92 ? -18.768 -5.807 4.321 1.00 87.19 92 TRP A O 1
ATOM 740 N N . LYS A 1 93 ? -19.577 -6.851 6.143 1.00 86.38 93 LYS A N 1
ATOM 741 C CA . LYS A 1 93 ? -19.587 -5.699 7.041 1.00 86.38 93 LYS A CA 1
ATOM 742 C C . LYS A 1 93 ? -18.366 -5.798 7.953 1.00 86.38 93 LYS A C 1
ATOM 744 O O . LYS A 1 93 ? -18.434 -6.396 9.026 1.00 86.38 93 LYS A O 1
ATOM 749 N N . LEU A 1 94 ? -17.232 -5.256 7.508 1.00 87.12 94 LEU A N 1
ATOM 750 C CA . LEU A 1 94 ? -16.015 -5.152 8.320 1.00 87.12 94 LEU A CA 1
ATOM 751 C C . LEU A 1 94 ? -16.165 -3.983 9.296 1.00 87.12 94 LEU A C 1
ATOM 753 O O . LEU A 1 94 ? -16.144 -2.826 8.891 1.00 87.12 94 LEU A O 1
ATOM 757 N N . THR A 1 95 ? -16.330 -4.283 10.582 1.00 87.88 95 THR A N 1
ATOM 758 C CA . THR A 1 95 ? -16.424 -3.256 11.630 1.00 87.88 95 THR A CA 1
ATOM 759 C C . THR A 1 95 ? -15.064 -2.914 12.214 1.00 87.88 95 THR A C 1
ATOM 761 O O . THR A 1 95 ? -14.877 -1.803 12.704 1.00 87.88 95 THR A O 1
ATOM 764 N N . GLN A 1 96 ? -14.114 -3.850 12.161 1.00 90.88 96 GLN A N 1
ATOM 765 C CA . GLN A 1 96 ? -12.753 -3.622 12.618 1.00 90.88 96 GLN A CA 1
ATOM 766 C C . GLN A 1 96 ? -11.767 -4.513 11.860 1.00 90.88 96 GLN A C 1
ATOM 768 O O . GLN A 1 96 ? -11.948 -5.727 11.789 1.00 90.88 96 GLN A O 1
ATOM 773 N N . LEU A 1 97 ? -10.691 -3.927 11.346 1.00 92.50 97 LEU A N 1
ATOM 774 C CA . LEU A 1 97 ? -9.594 -4.648 10.702 1.00 92.50 97 LEU A CA 1
ATOM 775 C C . LEU A 1 97 ? -8.282 -4.032 11.176 1.00 92.50 97 LEU A C 1
ATOM 777 O O . LEU A 1 97 ? -7.651 -3.255 10.463 1.00 92.50 97 LEU A O 1
ATOM 781 N N . LYS A 1 98 ? -7.886 -4.346 12.413 1.00 94.44 98 LYS A N 1
ATOM 782 C CA . LYS A 1 98 ? -6.597 -3.899 12.942 1.00 94.44 98 LYS A CA 1
ATOM 783 C C . LYS A 1 98 ? -5.520 -4.813 12.406 1.00 94.44 98 LYS A C 1
ATOM 785 O O . LYS A 1 98 ? -5.352 -5.908 12.930 1.00 94.44 98 LYS A O 1
ATOM 790 N N . ALA A 1 99 ? -4.800 -4.350 11.397 1.00 94.94 99 ALA A N 1
ATOM 791 C CA . ALA A 1 99 ? -3.732 -5.108 10.771 1.00 94.94 99 ALA A CA 1
ATOM 792 C C . ALA A 1 99 ? -2.533 -4.208 10.491 1.00 94.94 99 ALA A C 1
ATOM 794 O O . ALA A 1 99 ? -2.686 -3.006 10.335 1.00 94.94 99 ALA A O 1
ATOM 795 N N . GLY A 1 100 ? -1.344 -4.785 10.444 1.00 96.44 100 GLY A N 1
ATOM 796 C CA . GLY A 1 100 ? -0.106 -4.136 10.037 1.00 96.44 100 GLY A CA 1
ATOM 797 C C . GLY A 1 100 ? 0.801 -5.166 9.388 1.00 96.44 100 GLY A C 1
ATOM 798 O O . GLY A 1 100 ? 0.604 -6.373 9.546 1.00 96.44 100 GLY A O 1
ATOM 799 N N . GLY A 1 101 ? 1.775 -4.721 8.613 1.00 97.12 101 GLY A N 1
ATOM 800 C CA . GLY A 1 101 ? 2.578 -5.656 7.855 1.00 97.12 101 GLY A CA 1
ATOM 801 C C . GLY A 1 101 ? 3.461 -5.021 6.810 1.00 97.12 101 GLY A C 1
ATOM 802 O O . GLY A 1 101 ? 3.597 -3.806 6.708 1.00 97.12 101 GLY A O 1
ATOM 803 N N . GLU A 1 102 ? 4.062 -5.886 6.019 1.00 98.25 102 GLU A N 1
ATOM 804 C CA . GLU A 1 102 ? 5.002 -5.521 4.983 1.00 98.25 102 GLU A CA 1
ATOM 805 C C . GLU A 1 102 ? 4.731 -6.350 3.735 1.00 98.25 102 GLU A C 1
ATOM 807 O O . GLU A 1 102 ? 4.397 -7.538 3.807 1.00 98.25 102 GLU A O 1
ATOM 812 N N . PHE A 1 103 ? 4.876 -5.707 2.586 1.00 98.25 103 PHE A N 1
ATOM 813 C CA . PHE A 1 103 ? 4.731 -6.329 1.285 1.00 98.25 103 PHE A CA 1
ATOM 814 C C . PHE A 1 103 ? 5.922 -5.964 0.405 1.00 98.25 103 PHE A C 1
ATOM 816 O O . PHE A 1 103 ? 6.294 -4.794 0.305 1.00 98.25 103 PHE A O 1
ATOM 823 N N . TRP A 1 104 ? 6.487 -6.972 -0.253 1.00 98.50 104 TRP A N 1
ATOM 824 C CA . TRP A 1 104 ? 7.549 -6.842 -1.242 1.00 98.50 104 TRP A CA 1
ATOM 825 C C . TRP A 1 104 ? 7.105 -7.495 -2.544 1.00 98.50 104 TRP A C 1
ATOM 827 O O . TRP A 1 104 ? 6.542 -8.589 -2.533 1.00 98.50 104 TRP A O 1
ATOM 837 N N . LEU A 1 105 ? 7.403 -6.853 -3.666 1.00 98.31 105 LEU A N 1
ATOM 838 C CA . LEU A 1 105 ? 7.132 -7.370 -5.002 1.00 98.31 105 LEU A CA 1
ATOM 839 C C . LEU A 1 105 ? 8.318 -7.070 -5.906 1.00 98.31 105 LEU A C 1
ATOM 841 O O . LEU A 1 105 ? 8.781 -5.934 -5.941 1.00 98.31 105 LEU A O 1
ATOM 845 N N . SER A 1 106 ? 8.748 -8.065 -6.674 1.00 97.94 106 SER A N 1
ATOM 846 C CA . SER A 1 106 ? 9.664 -7.888 -7.794 1.00 97.94 106 SER A CA 1
ATOM 847 C C . SER A 1 106 ? 9.009 -8.394 -9.075 1.00 97.94 106 SER A C 1
ATOM 849 O O . SER A 1 106 ? 8.536 -9.533 -9.155 1.00 97.94 106 SER A O 1
ATOM 851 N N . TRP A 1 107 ? 8.968 -7.536 -10.085 1.00 96.44 107 TRP A N 1
ATOM 852 C CA . TRP A 1 107 ? 8.458 -7.808 -11.422 1.00 96.44 107 TRP A CA 1
ATOM 853 C C . TRP A 1 107 ? 9.577 -7.552 -12.421 1.00 96.44 107 TRP A C 1
ATOM 855 O O . TRP A 1 107 ? 10.196 -6.494 -12.409 1.00 96.44 107 TRP A O 1
ATOM 865 N N . ALA A 1 108 ? 9.815 -8.499 -13.318 1.00 94.31 108 ALA A N 1
ATOM 866 C CA . ALA A 1 108 ? 10.735 -8.342 -14.440 1.00 94.31 108 ALA A CA 1
ATOM 867 C C . ALA A 1 108 ? 10.337 -9.303 -15.561 1.00 94.31 108 ALA A C 1
ATOM 869 O O . ALA A 1 108 ? 9.581 -10.247 -15.325 1.00 94.31 108 ALA A O 1
ATOM 870 N N . LYS A 1 109 ? 10.863 -9.109 -16.776 1.00 90.56 109 LYS A N 1
ATOM 871 C CA . LYS A 1 109 ? 10.641 -10.038 -17.905 1.00 90.56 109 LYS A CA 1
ATOM 872 C C . LYS A 1 109 ? 9.146 -10.323 -18.153 1.00 90.56 109 LYS A C 1
ATOM 874 O O . LYS A 1 109 ? 8.750 -11.468 -18.359 1.00 90.56 109 LYS A O 1
ATOM 879 N N . GLY A 1 110 ? 8.301 -9.299 -18.024 1.00 89.75 110 GLY A N 1
ATOM 880 C CA . GLY A 1 110 ? 6.853 -9.416 -18.225 1.00 89.75 110 GLY A CA 1
ATOM 881 C C . GLY A 1 110 ? 6.069 -10.203 -17.161 1.00 89.75 110 GLY A C 1
ATOM 882 O O . GLY A 1 110 ? 4.874 -10.406 -17.348 1.00 89.75 110 GLY A O 1
ATOM 883 N N . THR A 1 111 ? 6.675 -10.629 -16.044 1.00 92.69 111 THR A N 1
ATOM 884 C CA . THR A 1 111 ? 5.975 -11.383 -14.985 1.00 92.69 111 THR A CA 1
ATOM 885 C C . THR A 1 111 ? 6.491 -11.066 -13.577 1.00 92.69 111 THR A C 1
ATOM 887 O O . THR A 1 111 ? 7.611 -10.594 -13.383 1.00 92.69 111 THR A O 1
ATOM 890 N N . VAL A 1 112 ? 5.693 -11.414 -12.563 1.00 94.69 112 VAL A N 1
ATOM 891 C CA . VAL A 1 112 ? 6.142 -11.476 -11.165 1.00 94.69 112 VAL A CA 1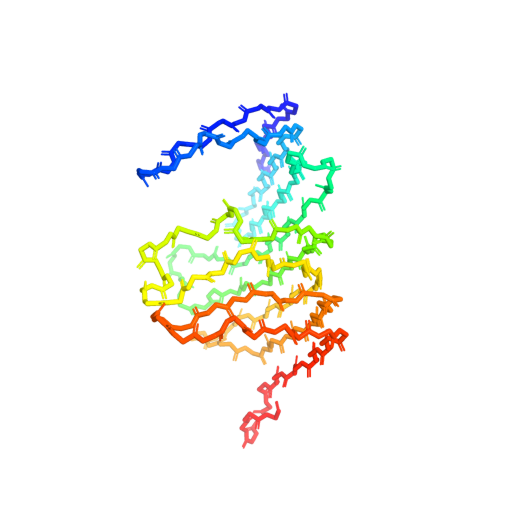
ATOM 892 C C . VAL A 1 112 ? 7.287 -12.486 -11.033 1.00 94.69 112 VAL A C 1
ATOM 894 O O . VAL A 1 112 ? 7.149 -13.650 -11.434 1.00 94.69 112 VAL A O 1
ATOM 897 N N . GLN A 1 113 ? 8.405 -12.011 -10.483 1.00 96.06 113 GLN A N 1
ATOM 898 C CA . GLN A 1 113 ? 9.601 -12.788 -10.156 1.00 96.06 113 GLN A CA 1
ATOM 899 C C . GLN A 1 113 ? 9.587 -13.223 -8.696 1.00 96.06 113 GLN A C 1
ATOM 901 O O . GLN A 1 113 ? 9.930 -14.359 -8.389 1.00 96.06 113 GLN A O 1
ATOM 906 N N . SER A 1 114 ? 9.160 -12.344 -7.793 1.00 97.38 114 SER A N 1
ATOM 907 C CA . SER A 1 114 ? 8.955 -12.694 -6.394 1.00 97.38 114 SER A CA 1
ATOM 908 C C . SER A 1 114 ? 7.907 -11.803 -5.749 1.00 97.38 114 SER A C 1
ATOM 910 O O . SER A 1 114 ? 7.700 -10.659 -6.156 1.00 97.38 114 SER A O 1
ATOM 912 N N . ALA A 1 115 ? 7.238 -12.338 -4.738 1.00 98.06 115 ALA A N 1
ATOM 913 C CA . ALA A 1 115 ? 6.364 -11.581 -3.865 1.00 98.06 115 ALA A CA 1
ATOM 914 C C . ALA A 1 115 ? 6.488 -12.130 -2.446 1.00 98.06 115 ALA A C 1
ATOM 916 O O . ALA A 1 115 ? 6.539 -13.339 -2.240 1.00 98.06 115 ALA A O 1
ATOM 917 N N . ALA A 1 116 ? 6.531 -11.245 -1.464 1.00 98.06 116 ALA A N 1
ATOM 918 C CA . ALA A 1 116 ? 6.517 -11.614 -0.062 1.00 98.06 116 ALA A CA 1
ATOM 919 C C . ALA A 1 116 ? 5.497 -10.744 0.655 1.00 98.06 116 ALA A C 1
ATOM 921 O O . ALA A 1 116 ? 5.430 -9.537 0.427 1.00 98.06 116 ALA A O 1
ATOM 922 N N . VAL A 1 117 ? 4.718 -11.350 1.537 1.00 97.75 117 VAL A N 1
ATOM 923 C CA . VAL A 1 117 ? 3.817 -10.631 2.427 1.00 97.75 117 VAL A CA 1
ATOM 924 C C . VAL A 1 117 ? 3.997 -11.156 3.835 1.00 97.75 117 VAL A C 1
ATOM 926 O O . VAL A 1 117 ? 4.038 -12.364 4.069 1.00 97.75 117 VAL A O 1
ATOM 929 N N . ARG A 1 118 ? 4.092 -10.227 4.778 1.00 97.88 118 ARG A N 1
ATOM 930 C CA . ARG A 1 118 ? 4.023 -10.496 6.205 1.00 97.88 118 ARG A CA 1
ATOM 931 C C . ARG A 1 118 ? 2.939 -9.608 6.777 1.00 97.88 118 ARG A C 1
ATOM 933 O O . ARG A 1 118 ? 3.091 -8.395 6.801 1.00 97.88 118 ARG A O 1
ATOM 940 N N . LEU A 1 119 ? 1.861 -10.208 7.244 1.00 96.50 119 LEU A N 1
ATOM 941 C CA . LEU A 1 119 ? 0.722 -9.520 7.823 1.00 96.50 119 LEU A CA 1
ATOM 942 C C . LEU A 1 119 ? 0.514 -10.020 9.249 1.00 96.50 119 LEU A C 1
ATOM 944 O O . LEU A 1 119 ? 0.532 -11.221 9.516 1.00 96.50 119 LEU A O 1
ATOM 948 N N . ASN A 1 120 ? 0.288 -9.090 10.163 1.00 96.25 120 ASN A N 1
ATOM 949 C CA . ASN A 1 120 ? -0.149 -9.362 11.517 1.00 96.25 120 ASN A CA 1
ATOM 950 C C . ASN A 1 120 ? -1.430 -8.577 11.780 1.00 96.25 120 ASN A C 1
ATOM 952 O O . ASN A 1 120 ? -1.508 -7.382 11.507 1.00 96.25 120 ASN A O 1
ATOM 956 N N . SER A 1 121 ? -2.436 -9.256 12.304 1.00 94.69 121 SER A N 1
ATOM 957 C CA . SER A 1 121 ? -3.718 -8.675 12.638 1.00 94.69 121 SER A CA 1
ATOM 958 C C . SER A 1 121 ? -4.138 -9.138 14.030 1.00 94.69 121 SER A C 1
ATOM 960 O O . SER A 1 121 ? -4.688 -10.235 14.163 1.00 94.69 121 SER A O 1
ATOM 962 N N . PRO A 1 122 ? -3.930 -8.323 15.081 1.00 92.62 122 PRO A N 1
ATOM 963 C CA . PRO A 1 122 ? -4.383 -8.661 16.429 1.00 92.62 122 PRO A CA 1
ATOM 964 C C . PRO A 1 122 ? -5.896 -8.861 16.512 1.00 92.62 122 PRO A C 1
ATOM 966 O O . PRO A 1 122 ? -6.353 -9.612 17.366 1.00 92.62 122 PRO A O 1
ATOM 969 N N . GLN A 1 123 ? -6.676 -8.181 15.663 1.00 92.88 123 GLN A N 1
ATOM 970 C CA . GLN A 1 123 ? -8.129 -8.188 15.767 1.00 92.88 123 GLN A CA 1
ATOM 971 C C . GLN A 1 123 ? -8.808 -7.896 14.430 1.00 92.88 123 GLN A C 1
ATOM 973 O O . GLN A 1 123 ? -8.646 -6.812 13.862 1.00 92.88 123 GLN A O 1
ATOM 978 N N . VAL A 1 124 ? -9.652 -8.832 14.000 1.00 92.19 124 VAL A N 1
ATOM 979 C CA . VAL A 1 124 ? -10.589 -8.669 12.886 1.00 92.19 124 VAL A CA 1
ATOM 980 C C . VAL A 1 124 ? -11.998 -8.932 13.388 1.00 92.19 124 VAL A C 1
ATOM 982 O O . VAL A 1 124 ? -12.267 -9.967 13.992 1.00 92.19 124 VAL A O 1
ATOM 985 N N . LYS A 1 125 ? -12.906 -7.999 13.116 1.00 92.50 125 LYS A N 1
ATOM 986 C CA . LYS A 1 125 ? -14.333 -8.137 13.383 1.00 92.50 125 LYS A CA 1
ATOM 987 C C . LYS A 1 125 ? -15.114 -7.826 12.125 1.00 92.50 125 LYS A C 1
ATOM 989 O O . LYS A 1 125 ? -14.952 -6.765 11.517 1.00 92.50 125 LYS A O 1
ATOM 994 N N . GLY A 1 126 ? -16.003 -8.736 11.770 1.00 91.19 126 GLY A N 1
ATOM 995 C CA . GLY A 1 126 ? -16.946 -8.496 10.696 1.00 91.19 126 GLY A CA 1
ATOM 996 C C . GLY A 1 126 ? -18.049 -9.532 10.656 1.00 91.19 126 GLY A C 1
ATOM 997 O O . GLY A 1 126 ? -17.943 -10.600 11.253 1.00 91.19 126 GLY A O 1
ATOM 998 N N . SER A 1 127 ? -19.120 -9.206 9.950 1.00 90.50 127 SER A N 1
ATOM 999 C CA . SER A 1 127 ? -20.192 -10.144 9.634 1.00 90.50 127 SER A CA 1
ATOM 1000 C C . SER A 1 127 ? -20.344 -10.285 8.126 1.00 90.50 127 SER A C 1
ATOM 1002 O O . SER A 1 127 ? -19.987 -9.389 7.360 1.00 90.50 127 SER A O 1
ATOM 1004 N N . TYR A 1 128 ? -20.882 -11.423 7.706 1.00 89.06 128 TYR A N 1
ATOM 1005 C CA . TYR A 1 128 ? -21.321 -11.639 6.335 1.00 89.06 128 TYR A CA 1
ATOM 1006 C C . TYR A 1 128 ? -22.847 -11.534 6.293 1.00 89.06 128 TYR A C 1
ATOM 1008 O O . TYR A 1 128 ? -23.524 -12.292 6.994 1.00 89.06 128 TYR A O 1
ATOM 1016 N N . ALA A 1 129 ? -23.380 -10.603 5.501 1.00 87.38 129 ALA A N 1
ATOM 1017 C CA . ALA A 1 129 ? -24.808 -10.302 5.418 1.00 87.38 129 ALA A CA 1
ATOM 1018 C C . ALA A 1 129 ? -25.427 -10.026 6.809 1.00 87.38 129 ALA A C 1
ATOM 1020 O O . ALA A 1 129 ? -25.010 -9.089 7.503 1.00 87.38 129 ALA A O 1
ATOM 1021 N N . ASP A 1 130 ? -26.397 -10.846 7.221 1.00 85.62 130 ASP A N 1
ATOM 1022 C CA . ASP A 1 130 ? -27.091 -10.760 8.515 1.00 85.62 130 ASP A CA 1
ATOM 1023 C C . ASP A 1 130 ? -26.654 -11.857 9.500 1.00 85.62 130 ASP A C 1
ATOM 1025 O O . ASP A 1 130 ? -27.295 -12.097 10.523 1.00 85.62 130 ASP A O 1
ATOM 1029 N N . ARG A 1 131 ? -25.541 -12.544 9.208 1.00 88.19 131 ARG A N 1
ATOM 1030 C CA . ARG A 1 131 ? -24.966 -13.540 10.120 1.00 88.19 131 ARG A CA 1
ATOM 1031 C C . ARG A 1 131 ? -24.353 -12.867 11.343 1.00 88.19 131 ARG A C 1
ATOM 1033 O O . ARG A 1 131 ? -23.954 -11.702 11.303 1.00 88.19 131 ARG A O 1
ATOM 1040 N N . GLN A 1 132 ? -24.220 -13.637 12.423 1.00 86.56 132 GLN A N 1
ATOM 1041 C CA . GLN A 1 132 ? -23.547 -13.159 13.626 1.00 86.56 132 GLN A CA 1
ATOM 1042 C C . GLN A 1 132 ? -22.110 -12.705 13.306 1.00 86.56 132 GLN A C 1
ATOM 1044 O O . GLN A 1 132 ? -21.411 -13.394 12.554 1.00 86.56 132 GLN A O 1
ATOM 1049 N N . PRO A 1 133 ? -21.666 -11.560 13.858 1.00 88.88 133 PRO A N 1
ATOM 1050 C CA . PRO A 1 133 ? -20.296 -11.101 13.701 1.00 88.88 133 PRO A CA 1
ATOM 1051 C C . PRO A 1 133 ? -19.298 -12.141 14.201 1.00 88.88 133 PRO A C 1
ATOM 1053 O O . PRO A 1 133 ? -19.422 -12.660 15.309 1.00 88.88 133 PRO A O 1
ATOM 1056 N N . VAL A 1 134 ? -18.285 -12.404 13.385 1.00 90.19 134 VAL A N 1
ATOM 1057 C CA . VAL A 1 134 ? -17.142 -13.230 13.752 1.00 90.19 134 VAL A CA 1
ATOM 1058 C C . VAL A 1 134 ? -16.042 -12.313 14.260 1.00 90.19 134 VAL A C 1
ATOM 1060 O O . VAL A 1 134 ? -15.779 -11.246 13.697 1.00 90.19 134 VAL A O 1
ATOM 1063 N N . HIS A 1 135 ? -15.406 -12.743 15.342 1.00 92.69 135 HIS A N 1
ATOM 1064 C CA . HIS A 1 135 ? -14.273 -12.067 15.948 1.00 92.69 135 HIS A CA 1
ATOM 1065 C C . HIS A 1 135 ? -13.067 -13.000 15.884 1.00 92.69 135 HIS A C 1
ATOM 1067 O O . HIS A 1 135 ? -13.089 -14.092 16.447 1.00 92.69 135 HIS A O 1
ATOM 1073 N N . LEU A 1 136 ? -12.051 -12.582 15.137 1.00 90.62 136 LEU A N 1
ATOM 1074 C CA . LEU A 1 136 ? -10.797 -13.303 14.963 1.00 90.62 136 LEU A CA 1
ATOM 1075 C C . LEU A 1 136 ? -9.692 -12.505 15.642 1.00 90.62 136 LEU A C 1
ATOM 1077 O O . LEU A 1 136 ? -9.565 -11.296 15.435 1.00 90.62 136 LEU A O 1
ATOM 1081 N N . GLU A 1 137 ? -8.876 -13.192 16.427 1.00 93.12 137 GLU A N 1
ATOM 1082 C CA . GLU A 1 137 ? -7.750 -12.595 17.134 1.00 93.12 137 GLU A CA 1
ATOM 1083 C C . GLU A 1 137 ? -6.436 -13.215 16.684 1.00 93.12 137 GLU A C 1
ATOM 1085 O O . GLU A 1 137 ? -6.390 -14.377 16.279 1.00 93.12 137 GLU A O 1
ATOM 1090 N N . ASN A 1 138 ? -5.363 -12.433 16.805 1.00 91.69 138 ASN A N 1
ATOM 1091 C CA . ASN A 1 138 ? -3.983 -12.896 16.651 1.00 91.69 138 ASN A CA 1
ATOM 1092 C C . ASN A 1 138 ? -3.712 -13.625 15.326 1.00 91.69 138 ASN A C 1
ATOM 1094 O O . ASN A 1 138 ? -3.008 -14.634 15.281 1.00 91.69 138 ASN A O 1
ATOM 1098 N N . LEU A 1 139 ? -4.255 -13.099 14.229 1.00 92.81 139 LEU A N 1
ATOM 1099 C CA . LEU A 1 139 ? -3.982 -13.626 12.901 1.00 92.81 139 LEU A CA 1
ATOM 1100 C C . LEU A 1 139 ? -2.585 -13.194 12.459 1.00 92.81 139 LEU A C 1
ATOM 1102 O O . LEU A 1 139 ? -2.262 -12.007 12.436 1.00 92.81 139 LEU A O 1
ATOM 1106 N N . ALA A 1 140 ? -1.768 -14.157 12.059 1.00 94.81 140 ALA A N 1
ATOM 1107 C CA . ALA A 1 140 ? -0.486 -13.908 11.424 1.00 94.81 140 ALA A CA 1
ATOM 1108 C C . ALA A 1 140 ? -0.441 -14.674 10.104 1.00 94.81 140 ALA A C 1
ATOM 1110 O O . ALA A 1 140 ? -0.703 -15.874 10.063 1.00 94.81 140 ALA A O 1
ATOM 1111 N N . LEU A 1 141 ? -0.112 -13.968 9.029 1.00 95.00 141 LEU A N 1
ATOM 1112 C CA . LEU A 1 141 ? 0.044 -14.534 7.700 1.00 95.00 141 LEU A CA 1
ATOM 1113 C C . LEU A 1 141 ? 1.423 -14.153 7.179 1.00 95.00 141 LEU A C 1
ATOM 1115 O O . LEU A 1 141 ? 1.739 -12.975 7.041 1.00 95.00 141 LEU A O 1
ATOM 1119 N N . THR A 1 142 ? 2.210 -15.161 6.836 1.00 96.81 142 THR A N 1
ATOM 1120 C CA . THR A 1 142 ? 3.416 -14.979 6.036 1.00 96.81 142 THR A CA 1
ATOM 1121 C C . THR A 1 142 ? 3.250 -15.822 4.791 1.00 96.81 142 THR A C 1
ATOM 1123 O O . THR A 1 142 ? 3.014 -17.024 4.892 1.00 96.81 142 THR A O 1
ATOM 1126 N N . ALA A 1 143 ? 3.365 -15.200 3.626 1.00 96.94 143 ALA A N 1
ATOM 1127 C CA . ALA A 1 143 ? 3.385 -15.913 2.362 1.00 96.94 143 ALA A CA 1
ATOM 1128 C C . ALA A 1 143 ? 4.539 -15.399 1.510 1.00 96.94 143 ALA A C 1
ATOM 1130 O O . ALA A 1 143 ? 4.877 -14.213 1.523 1.00 96.94 143 ALA A O 1
ATOM 1131 N N . TYR A 1 144 ? 5.152 -16.322 0.785 1.00 96.50 144 TYR A N 1
ATOM 1132 C CA . TYR A 1 144 ? 6.271 -16.060 -0.094 1.00 96.50 144 TYR A CA 1
ATOM 1133 C C . TYR A 1 144 ? 6.032 -16.781 -1.411 1.00 96.50 144 TYR A C 1
ATOM 1135 O O . TYR A 1 144 ? 5.501 -17.888 -1.424 1.00 96.50 144 TYR A O 1
ATOM 1143 N N . LEU A 1 145 ? 6.409 -16.120 -2.493 1.00 95.81 145 LEU A N 1
ATOM 1144 C CA . LEU A 1 145 ? 6.389 -16.641 -3.842 1.00 95.81 145 LEU A CA 1
ATOM 1145 C C . LEU A 1 145 ? 7.708 -16.258 -4.502 1.00 95.81 145 LEU A C 1
ATOM 1147 O O . LEU A 1 145 ? 8.089 -15.084 -4.497 1.00 95.81 145 LEU A O 1
ATOM 1151 N N . GLN A 1 146 ? 8.359 -17.217 -5.144 1.00 95.75 146 GLN A N 1
ATOM 1152 C CA . GLN A 1 146 ? 9.523 -16.969 -5.979 1.00 95.75 146 GLN A CA 1
ATOM 1153 C C . GLN A 1 146 ? 9.469 -17.791 -7.256 1.00 95.75 146 GLN A C 1
ATOM 1155 O O . GLN A 1 146 ? 9.279 -19.003 -7.253 1.00 95.75 146 GLN A O 1
ATOM 1160 N N . ARG A 1 147 ? 9.697 -17.125 -8.380 1.00 93.00 147 ARG A N 1
ATOM 1161 C CA . ARG A 1 147 ? 9.886 -17.771 -9.669 1.00 93.00 147 ARG A CA 1
ATOM 1162 C C . ARG A 1 147 ? 11.327 -18.259 -9.772 1.00 93.00 147 ARG A C 1
ATOM 1164 O O . ARG A 1 147 ? 12.263 -17.468 -9.714 1.00 93.00 147 ARG A O 1
ATOM 1171 N N . GLY A 1 148 ? 11.487 -19.568 -9.915 1.00 85.88 148 GLY A N 1
ATOM 1172 C CA . GLY A 1 148 ? 12.735 -20.214 -10.302 1.00 85.88 148 GLY A CA 1
ATOM 1173 C C . GLY A 1 148 ? 12.669 -20.742 -11.734 1.00 85.88 148 GLY A C 1
ATOM 1174 O O . GLY A 1 148 ? 11.621 -20.700 -12.382 1.00 85.88 148 GLY A O 1
ATOM 1175 N N . ASP A 1 149 ? 13.782 -21.295 -12.210 1.00 82.25 149 ASP A N 1
ATOM 1176 C CA . ASP A 1 149 ? 13.908 -21.792 -13.588 1.00 82.25 149 ASP A CA 1
ATOM 1177 C C . ASP A 1 149 ? 12.935 -22.939 -13.911 1.00 82.25 149 ASP A C 1
ATOM 1179 O O . ASP A 1 149 ? 12.524 -23.109 -15.056 1.00 82.25 149 ASP A O 1
ATOM 1183 N N . THR A 1 150 ? 12.522 -23.708 -12.897 1.00 82.19 150 THR A N 1
ATOM 1184 C CA . THR A 1 150 ? 11.612 -24.855 -13.039 1.00 82.19 150 THR A CA 1
ATOM 1185 C C . THR A 1 150 ? 10.158 -24.549 -12.664 1.00 82.19 150 THR A C 1
ATOM 1187 O O . THR A 1 150 ? 9.342 -25.468 -12.644 1.00 82.19 150 THR A O 1
ATOM 1190 N N . GLY A 1 151 ? 9.813 -23.297 -12.330 1.00 81.75 151 GLY A N 1
ATOM 1191 C CA . GLY A 1 151 ? 8.449 -22.905 -11.951 1.00 81.75 151 GLY A CA 1
ATOM 1192 C C . GLY A 1 151 ? 8.367 -21.973 -10.740 1.00 81.75 151 GLY A C 1
ATOM 1193 O O . GLY A 1 151 ? 9.351 -21.356 -10.339 1.00 81.75 151 GLY A O 1
ATOM 1194 N N . LEU A 1 152 ? 7.167 -21.848 -10.170 1.00 86.44 152 LEU A N 1
ATOM 1195 C CA . LEU A 1 152 ? 6.911 -21.064 -8.957 1.00 86.44 152 LEU A CA 1
ATOM 1196 C C . LEU A 1 152 ? 7.167 -21.917 -7.706 1.00 86.44 152 LEU A C 1
ATOM 1198 O O . LEU A 1 152 ? 6.798 -23.091 -7.679 1.00 86.44 152 LEU A O 1
ATOM 1202 N N . LYS A 1 153 ? 7.791 -21.316 -6.695 1.00 83.00 153 LYS A N 1
ATOM 1203 C CA . LYS A 1 153 ? 8.057 -21.873 -5.367 1.00 83.00 153 LYS A CA 1
ATOM 1204 C C . LYS A 1 153 ? 7.447 -20.989 -4.293 1.00 83.00 153 LYS A C 1
ATOM 1206 O O . LYS A 1 153 ? 7.394 -19.758 -4.527 1.00 83.00 153 LYS A O 1
#

InterPro domains:
  IPR011836 YhdP [PTHR38690] (2-151)

Secondary structure (DSSP, 8-state):
-EEEEEEEEEEEE--TTS--EEEEEEEEEEEE-SSEEEEEEEEE-TTS-EEEEEEEEE--GGGGGG-EEEEEEEEEEEEGGGTS-HHHHTTEEEEEEEEEEEEEEEEETTEEEEEEEEEEEEEEEEEETTSPPEEEEEEEEEEEEEEETTEE-

pLDDT: mean 91.89, std 5.34, range [72.5, 98.5]

Mean predicted aligned error: 5.52 Å

Foldseek 3Di:
DDKDKDFQDKDWDDDPPADIWIKTGWIWMWDDDQFKIWIWTWIAGPVRDIKIKIKIKGADPVPRLQIKIKIKIWFDQDFCLRVDDPVNVPQKAWPTWRKTWMKIWIDGNNGTAKIKIWMWTQWTWIDGHPDDIDIDGGDIDIDMWGQDPVGID

Organism: NCBI:txid83655

Radius of gyration: 18.58 Å; Cα contacts (8 Å, |Δi|>4): 370; chains: 1; bounding box: 46×43×44 Å